Protein AF-A0A534XUU0-F1 (afdb_monomer_lite)

Structure (mmCIF, N/CA/C/O backbone):
data_AF-A0A534XUU0-F1
#
_entry.id   AF-A0A534XUU0-F1
#
loop_
_atom_site.group_PDB
_atom_site.id
_atom_site.type_symbol
_atom_site.label_atom_id
_atom_site.label_alt_id
_atom_site.label_comp_id
_atom_site.label_asym_id
_atom_site.label_entity_id
_atom_site.label_seq_id
_atom_site.pdbx_PDB_ins_code
_atom_site.Cartn_x
_atom_site.Cartn_y
_atom_site.Cartn_z
_atom_site.occupancy
_atom_site.B_iso_or_equiv
_atom_site.auth_seq_id
_atom_site.auth_comp_id
_atom_site.auth_asym_id
_atom_site.auth_atom_id
_atom_site.pdbx_PDB_model_num
ATOM 1 N N . MET A 1 1 ? -22.875 13.756 -12.147 1.00 39.12 1 MET A N 1
ATOM 2 C CA . MET A 1 1 ? -22.070 13.266 -11.011 1.00 39.12 1 MET A CA 1
ATOM 3 C C . MET A 1 1 ? -21.174 12.198 -11.595 1.00 39.12 1 MET A C 1
ATOM 5 O O . MET A 1 1 ? -21.694 11.158 -11.967 1.00 39.12 1 MET A O 1
ATOM 9 N N . ALA A 1 2 ? -19.916 12.536 -11.884 1.00 41.59 2 ALA A N 1
ATOM 10 C CA . ALA A 1 2 ? -19.007 11.617 -12.558 1.00 41.59 2 ALA A CA 1
ATOM 11 C C . ALA A 1 2 ? -18.584 10.533 -11.563 1.00 41.59 2 ALA A C 1
ATOM 13 O O . ALA A 1 2 ? -17.928 10.821 -10.565 1.00 41.59 2 ALA A O 1
ATOM 14 N N . ASP A 1 3 ? -19.060 9.325 -11.833 1.00 51.06 3 ASP A N 1
ATOM 15 C CA . ASP A 1 3 ? -18.536 8.069 -11.326 1.00 51.06 3 ASP A CA 1
ATOM 16 C C . ASP A 1 3 ? -17.067 7.973 -11.762 1.00 51.06 3 ASP A C 1
ATOM 18 O O . ASP A 1 3 ? -16.764 7.988 -12.953 1.00 51.06 3 ASP A O 1
ATOM 22 N N . GLY A 1 4 ? -16.158 8.062 -10.797 1.00 45.38 4 GLY A N 1
ATOM 23 C CA . GLY A 1 4 ? -14.728 8.262 -11.028 1.00 45.38 4 GLY A CA 1
ATOM 24 C C . GLY A 1 4 ? -13.881 7.416 -10.094 1.00 45.38 4 GLY A C 1
ATOM 25 O O . GLY A 1 4 ? -12.778 7.820 -9.740 1.00 45.38 4 GLY A O 1
ATOM 26 N N . ALA A 1 5 ? -14.402 6.266 -9.658 1.00 49.97 5 ALA A N 1
ATOM 27 C CA . ALA A 1 5 ? -13.536 5.209 -9.168 1.00 49.97 5 ALA A CA 1
ATOM 28 C C . ALA A 1 5 ? -12.769 4.692 -10.389 1.00 49.97 5 ALA A C 1
ATOM 30 O O . ALA A 1 5 ? -13.243 3.816 -11.106 1.00 49.97 5 ALA A O 1
ATOM 31 N N . SER A 1 6 ? -11.628 5.317 -10.688 1.00 50.66 6 SER A N 1
ATOM 32 C CA . SER A 1 6 ? -10.627 4.701 -11.545 1.00 50.66 6 SER A CA 1
ATOM 33 C C . SER A 1 6 ? -10.313 3.356 -10.908 1.00 50.66 6 SER A C 1
ATOM 35 O O . SER A 1 6 ? -9.779 3.314 -9.797 1.00 50.66 6 SER A O 1
ATOM 37 N N . ASP A 1 7 ? -10.743 2.291 -11.571 1.00 52.47 7 ASP A N 1
ATOM 38 C CA . ASP A 1 7 ? -10.307 0.932 -11.304 1.00 52.47 7 ASP A CA 1
ATOM 39 C C . ASP A 1 7 ? -8.778 0.990 -11.337 1.00 52.47 7 ASP A C 1
ATOM 41 O O . ASP A 1 7 ? -8.185 1.214 -12.392 1.00 52.47 7 ASP A O 1
ATOM 45 N N . LEU A 1 8 ? -8.144 1.000 -10.162 1.00 52.81 8 LEU A N 1
ATOM 46 C CA . LEU A 1 8 ? -6.692 1.025 -10.072 1.00 52.81 8 LEU A CA 1
ATOM 47 C C . LEU A 1 8 ? -6.239 -0.299 -10.680 1.00 52.81 8 LEU A C 1
ATOM 49 O O . LEU A 1 8 ? -6.398 -1.346 -10.054 1.00 52.81 8 LEU A O 1
ATOM 53 N N . ASP A 1 9 ? -5.733 -0.258 -11.912 1.00 59.88 9 ASP A N 1
ATOM 54 C CA . ASP A 1 9 ? -5.095 -1.407 -12.542 1.00 59.88 9 ASP A CA 1
ATOM 55 C C . ASP A 1 9 ? -3.800 -1.682 -11.775 1.00 59.88 9 ASP A C 1
ATOM 57 O O . ASP A 1 9 ? -2.734 -1.152 -12.080 1.00 59.88 9 ASP A O 1
ATOM 61 N N . LEU A 1 10 ? -3.902 -2.501 -10.727 1.00 58.38 10 LEU A N 1
ATOM 62 C CA . LEU A 1 10 ? -2.771 -2.951 -9.915 1.00 58.38 10 LEU A CA 1
ATOM 63 C C . LEU A 1 10 ? -1.826 -3.881 -10.709 1.00 58.38 10 LEU A C 1
ATOM 65 O O . LEU A 1 10 ? -0.920 -4.472 -10.131 1.00 58.38 10 LEU A O 1
ATOM 69 N N . GLY A 1 11 ? -2.009 -4.017 -12.025 1.00 57.97 11 GLY A N 1
ATOM 70 C CA . GLY A 1 11 ? -1.348 -4.993 -12.875 1.00 57.97 11 GLY A CA 1
ATOM 71 C C . GLY A 1 11 ? -2.252 -6.196 -13.106 1.00 57.97 11 GLY A C 1
ATOM 72 O O . GLY A 1 11 ? -3.111 -6.538 -12.286 1.00 57.97 11 GLY A O 1
ATOM 73 N N . ARG A 1 12 ? -2.061 -6.878 -14.240 1.00 62.22 12 ARG A N 1
ATOM 74 C CA . ARG A 1 12 ? -2.867 -8.060 -14.547 1.00 62.22 12 ARG A CA 1
ATOM 75 C C . ARG A 1 12 ? -2.507 -9.151 -13.532 1.00 62.22 12 ARG A C 1
ATOM 77 O O . ARG A 1 12 ? -1.329 -9.487 -13.438 1.00 62.22 12 ARG A O 1
ATOM 84 N N . PRO A 1 13 ? -3.478 -9.749 -12.818 1.00 58.38 13 PRO A N 1
ATOM 85 C CA . PRO A 1 13 ? -3.200 -10.675 -11.714 1.00 58.38 13 PRO A CA 1
ATOM 86 C C . PRO A 1 13 ? -2.271 -11.842 -12.092 1.00 58.38 13 PRO A C 1
ATOM 88 O O . PRO A 1 13 ? -1.526 -12.348 -11.257 1.00 58.38 13 PRO A O 1
ATOM 91 N N . ASP A 1 14 ? -2.272 -12.230 -13.369 1.00 66.69 14 ASP A N 1
ATOM 92 C CA . ASP A 1 14 ? -1.490 -13.351 -13.891 1.00 66.69 14 ASP A CA 1
ATOM 93 C C . ASP A 1 14 ? -0.086 -12.960 -14.398 1.00 66.69 14 ASP A C 1
ATOM 95 O O . ASP A 1 14 ? 0.710 -13.829 -14.781 1.00 66.69 14 ASP A O 1
ATOM 99 N N . ASP A 1 15 ? 0.258 -11.669 -14.412 1.00 80.31 15 ASP A N 1
ATOM 100 C CA . ASP A 1 15 ? 1.572 -11.189 -14.836 1.00 80.31 15 ASP A CA 1
ATOM 101 C C . ASP A 1 15 ? 2.601 -11.158 -13.687 1.00 80.31 15 ASP A C 1
ATOM 103 O O . ASP A 1 15 ? 2.342 -11.542 -12.545 1.00 80.31 15 ASP A O 1
ATOM 107 N N . ALA A 1 16 ? 3.847 -10.802 -14.014 1.00 85.31 16 ALA A N 1
ATOM 108 C CA . ALA A 1 16 ? 4.926 -10.792 -13.030 1.00 85.31 16 ALA A CA 1
ATOM 109 C C . ALA A 1 16 ? 4.724 -9.746 -11.923 1.00 85.31 16 ALA A C 1
ATOM 111 O O . ALA A 1 16 ? 5.154 -9.990 -10.797 1.00 85.31 16 ALA A O 1
ATOM 112 N N . VAL A 1 17 ? 4.076 -8.620 -12.225 1.00 87.06 17 VAL A N 1
ATOM 113 C CA . VAL A 1 17 ? 3.804 -7.547 -11.262 1.00 87.06 17 VAL A CA 1
ATOM 114 C C . VAL A 1 17 ? 2.700 -7.985 -10.306 1.00 87.06 17 VAL A C 1
ATOM 116 O O . VAL A 1 17 ? 2.904 -7.921 -9.094 1.00 87.06 17 VAL A O 1
ATOM 119 N N . GLY A 1 18 ? 1.598 -8.537 -10.825 1.00 86.06 18 GLY A N 1
ATOM 120 C CA . GLY A 1 18 ? 0.495 -9.047 -10.006 1.00 86.06 18 GLY A CA 1
ATOM 121 C C . GLY A 1 18 ? 0.948 -10.104 -8.994 1.00 86.06 18 GLY A C 1
ATOM 122 O O . GLY A 1 18 ? 0.595 -10.040 -7.815 1.00 86.06 18 GLY A O 1
ATOM 123 N N . ARG A 1 19 ? 1.831 -11.026 -9.409 1.00 88.94 19 ARG A N 1
ATOM 124 C CA . ARG A 1 19 ? 2.414 -12.024 -8.491 1.00 88.94 19 ARG A CA 1
ATOM 125 C C . ARG A 1 19 ? 3.282 -11.408 -7.397 1.00 88.94 19 ARG A C 1
ATOM 127 O O . ARG A 1 19 ? 3.257 -11.896 -6.271 1.00 88.94 19 ARG A O 1
ATOM 134 N N . LEU A 1 20 ? 4.059 -10.371 -7.712 1.00 90.94 20 LEU A N 1
ATOM 135 C CA . LEU A 1 20 ? 4.891 -9.690 -6.716 1.00 90.94 20 LEU A CA 1
ATOM 136 C C . LEU A 1 20 ? 4.039 -8.913 -5.708 1.00 90.94 20 LEU A C 1
ATOM 138 O O . LEU A 1 20 ? 4.330 -8.961 -4.517 1.00 90.94 20 LEU A O 1
ATOM 142 N N . ILE A 1 21 ? 2.963 -8.267 -6.162 1.00 90.38 21 ILE A N 1
ATOM 143 C CA . ILE A 1 21 ? 2.010 -7.581 -5.279 1.00 90.38 21 ILE A CA 1
ATOM 144 C C . ILE A 1 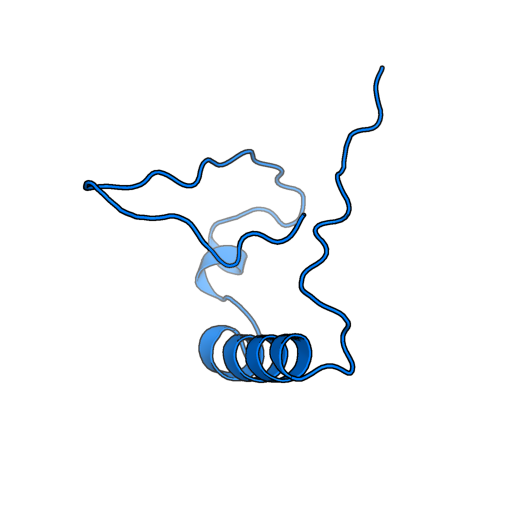21 ? 1.331 -8.581 -4.341 1.00 90.38 21 ILE A C 1
ATOM 146 O O . ILE A 1 21 ? 1.264 -8.334 -3.141 1.00 90.38 21 ILE A O 1
ATOM 150 N N . ALA A 1 22 ? 0.887 -9.732 -4.855 1.00 90.06 22 ALA A N 1
ATOM 151 C CA . ALA A 1 22 ? 0.274 -10.771 -4.029 1.00 90.06 22 ALA A CA 1
ATOM 152 C C . ALA A 1 22 ? 1.224 -11.281 -2.931 1.00 90.06 22 ALA A C 1
ATOM 154 O O . ALA A 1 22 ? 0.812 -11.429 -1.783 1.00 90.06 22 ALA A O 1
ATOM 155 N N . LEU A 1 23 ? 2.499 -11.506 -3.267 1.00 93.69 23 LEU A N 1
ATOM 156 C CA . LEU A 1 23 ? 3.513 -11.918 -2.291 1.00 93.69 23 LEU A CA 1
ATOM 157 C C . LEU A 1 23 ? 3.759 -10.844 -1.222 1.00 93.69 23 LEU A C 1
ATOM 159 O O . LEU A 1 23 ? 3.845 -11.180 -0.045 1.00 93.69 23 LEU A O 1
ATOM 163 N N . ALA A 1 24 ? 3.839 -9.571 -1.615 1.00 94.00 24 ALA A N 1
ATOM 164 C CA . ALA A 1 24 ? 4.040 -8.467 -0.678 1.00 94.00 24 ALA A CA 1
ATOM 165 C C . ALA A 1 24 ? 2.847 -8.282 0.281 1.00 94.00 24 ALA A C 1
ATOM 167 O O . ALA A 1 24 ? 3.044 -8.028 1.466 1.00 94.00 24 ALA A O 1
ATOM 168 N N . LEU A 1 25 ? 1.612 -8.442 -0.208 1.00 93.81 25 LEU A N 1
ATOM 169 C CA . LEU A 1 25 ? 0.406 -8.354 0.625 1.00 93.81 25 LEU A CA 1
ATOM 170 C C . LEU A 1 25 ? 0.326 -9.486 1.658 1.00 93.81 25 LEU A C 1
ATOM 172 O O . LEU A 1 25 ? -0.055 -9.241 2.802 1.00 93.81 25 LEU A O 1
ATOM 176 N N . GLU A 1 26 ? 0.698 -10.709 1.271 1.00 95.94 26 GLU A N 1
ATOM 177 C CA . GLU A 1 26 ? 0.758 -11.842 2.202 1.00 95.94 26 GLU A CA 1
ATOM 178 C C . GLU A 1 26 ? 1.789 -11.602 3.317 1.00 95.94 26 GLU A C 1
ATOM 180 O O . GLU A 1 26 ? 1.523 -11.929 4.471 1.00 95.94 26 GLU A O 1
ATOM 185 N N . GLU A 1 27 ? 2.944 -11.010 2.993 1.00 97.06 27 GLU A N 1
ATOM 186 C CA . GLU A 1 27 ? 3.987 -10.682 3.974 1.00 97.06 27 GLU A CA 1
ATOM 187 C C . GLU A 1 27 ? 3.540 -9.605 4.974 1.00 97.06 27 GLU A C 1
ATOM 189 O O . GLU A 1 27 ? 3.704 -9.790 6.182 1.00 97.06 27 GLU A O 1
ATOM 194 N N . ASP A 1 28 ? 3.010 -8.483 4.480 1.00 96.94 28 ASP A N 1
ATOM 195 C CA . ASP A 1 28 ? 2.747 -7.294 5.301 1.00 96.94 28 ASP A CA 1
ATOM 196 C C . ASP A 1 28 ? 1.426 -7.395 6.079 1.00 96.94 28 ASP A C 1
ATOM 198 O O . ASP A 1 28 ? 1.353 -7.049 7.260 1.00 96.94 28 ASP A O 1
ATOM 202 N N . VAL A 1 29 ? 0.374 -7.909 5.434 1.00 95.25 29 VAL A N 1
ATOM 203 C CA . VAL A 1 29 ? -0.980 -7.957 6.009 1.00 95.25 29 VAL A CA 1
ATOM 204 C C . VAL A 1 29 ? -1.326 -9.357 6.507 1.00 95.25 29 VAL A C 1
ATOM 206 O O . VAL A 1 29 ? -1.927 -9.496 7.575 1.00 95.25 29 VAL A O 1
ATOM 209 N N . GLY A 1 30 ? -0.959 -10.399 5.756 1.00 92.69 3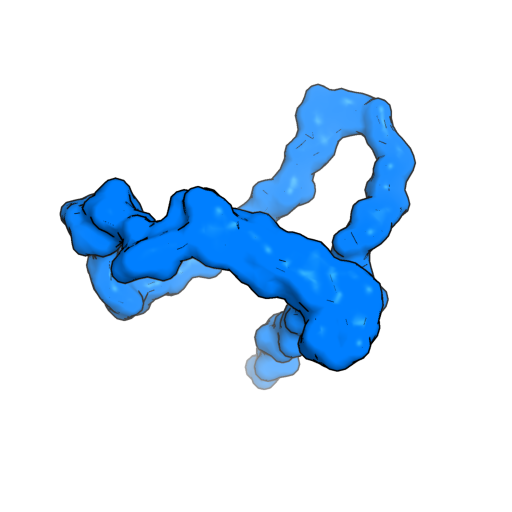0 GLY A N 1
ATOM 210 C CA . GLY A 1 30 ? -1.251 -11.798 6.074 1.00 92.69 30 GLY A CA 1
ATOM 211 C C . GLY A 1 30 ? -2.694 -12.008 6.578 1.00 92.69 30 GLY A C 1
ATOM 212 O O . GLY A 1 30 ? -3.647 -11.767 5.837 1.00 92.69 30 GLY A O 1
ATOM 213 N N . PRO A 1 31 ? -2.904 -12.427 7.844 1.00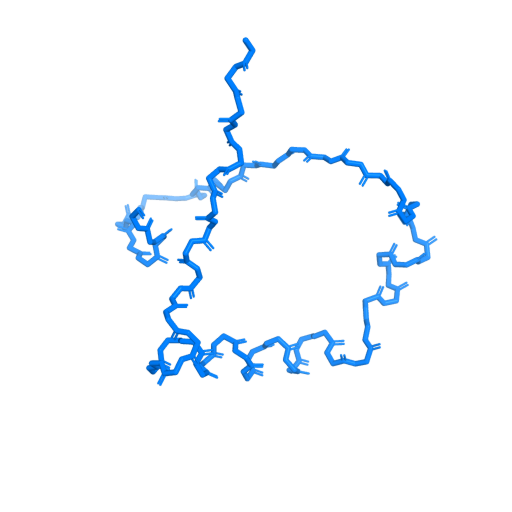 92.94 31 PRO A N 1
ATOM 214 C CA . PRO A 1 31 ? -4.236 -12.691 8.392 1.00 92.94 31 PRO A CA 1
ATOM 215 C C . PRO A 1 31 ? -5.075 -11.436 8.711 1.00 92.94 31 PRO A C 1
ATOM 217 O O . PRO A 1 31 ? -6.236 -11.599 9.089 1.00 92.94 31 PRO A O 1
ATOM 220 N N . GLY A 1 32 ? -4.517 -10.223 8.616 1.00 94.19 32 GLY A N 1
ATOM 221 C CA . GLY A 1 32 ? -5.236 -8.956 8.804 1.00 94.19 32 GLY A CA 1
ATOM 222 C C . GLY A 1 32 ? -4.402 -7.831 9.439 1.00 94.19 32 GLY A C 1
ATOM 223 O O . GLY A 1 32 ? -3.386 -8.076 10.091 1.00 94.19 32 GLY A O 1
ATOM 224 N N . ASP A 1 33 ? -4.881 -6.587 9.316 1.00 96.62 33 ASP A N 1
ATOM 225 C CA . ASP A 1 33 ? -4.290 -5.389 9.936 1.00 96.62 33 ASP A CA 1
ATOM 226 C C . ASP A 1 33 ? -4.984 -5.063 11.269 1.00 96.62 33 ASP A C 1
ATOM 228 O O . ASP A 1 33 ? -5.963 -4.314 11.348 1.00 96.62 33 ASP A O 1
ATOM 232 N N . ARG A 1 34 ? -4.441 -5.618 12.356 1.00 95.81 34 ARG A N 1
ATOM 233 C CA . ARG A 1 34 ? -5.011 -5.483 13.708 1.00 95.81 34 ARG A CA 1
ATOM 234 C C . ARG A 1 34 ? -5.077 -4.040 14.205 1.00 95.81 34 ARG A C 1
ATOM 236 O O . ARG A 1 34 ? -5.934 -3.722 15.029 1.00 95.81 34 ARG A O 1
ATOM 243 N N . THR A 1 35 ? -4.159 -3.179 13.764 1.00 95.81 35 THR A N 1
ATOM 244 C CA . THR A 1 35 ? -4.142 -1.778 14.206 1.00 95.81 35 THR A CA 1
ATOM 245 C C . THR A 1 35 ? -5.271 -1.022 13.524 1.00 95.81 35 THR A C 1
ATOM 247 O O . THR A 1 35 ? -6.031 -0.326 14.200 1.00 95.81 35 THR A O 1
ATOM 250 N 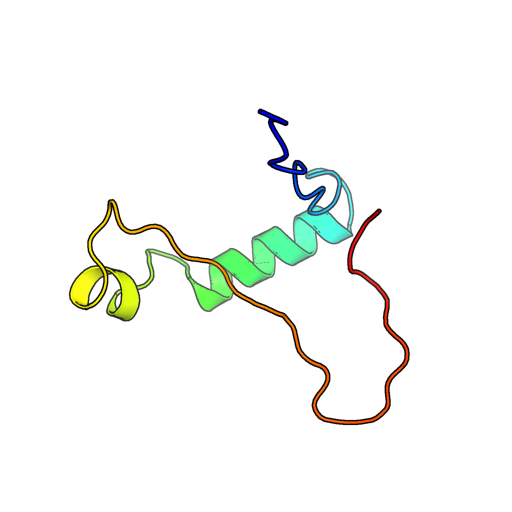N . ALA A 1 36 ? -5.439 -1.206 12.212 1.00 95.94 36 ALA A N 1
ATOM 251 C CA . ALA A 1 36 ? -6.564 -0.626 11.491 1.00 95.94 36 ALA A CA 1
ATOM 252 C C . ALA A 1 36 ? -7.906 -1.142 12.028 1.00 95.94 36 ALA A C 1
ATOM 254 O O . ALA A 1 36 ? -8.784 -0.332 12.311 1.00 95.94 36 ALA A O 1
ATOM 255 N N . GLU A 1 37 ? -8.051 -2.449 12.256 1.00 96.12 37 GLU A N 1
ATOM 256 C CA . GLU A 1 37 ? -9.285 -3.043 12.796 1.00 96.12 37 GLU A CA 1
ATOM 257 C C . GLU A 1 37 ? -9.667 -2.488 14.176 1.00 96.12 37 GLU A C 1
ATOM 259 O O . GLU A 1 37 ? -10.846 -2.273 14.462 1.00 96.12 37 GLU A O 1
ATOM 264 N N . ALA A 1 38 ? -8.678 -2.242 15.041 1.00 97.62 38 ALA A N 1
ATOM 265 C CA . ALA A 1 38 ? -8.914 -1.703 16.377 1.00 97.62 38 ALA A CA 1
ATOM 266 C C . ALA A 1 38 ? -9.212 -0.193 16.374 1.00 97.62 38 ALA A C 1
ATOM 268 O O . ALA A 1 38 ? -9.915 0.296 17.262 1.00 97.62 38 ALA A O 1
ATOM 269 N N . CYS A 1 39 ? -8.658 0.556 15.416 1.00 98.19 39 CYS A N 1
ATOM 270 C CA . CYS A 1 39 ? -8.677 2.021 15.428 1.00 98.19 39 CYS A CA 1
ATOM 271 C C . CYS A 1 39 ? -9.637 2.653 14.411 1.00 98.19 39 CYS A C 1
ATOM 273 O O . CYS A 1 39 ? -10.031 3.808 14.591 1.00 98.19 39 CYS A O 1
ATOM 275 N N . VAL A 1 40 ? -10.009 1.939 13.348 1.00 96.81 40 VAL A N 1
ATOM 276 C CA . VAL A 1 40 ? -10.778 2.472 12.219 1.00 96.81 40 VAL A CA 1
ATOM 277 C C . VAL A 1 40 ? -12.108 1.724 12.089 1.00 96.81 40 VAL A C 1
ATOM 279 O O . VAL A 1 40 ? -12.123 0.502 11.956 1.00 96.81 40 VAL A O 1
ATOM 282 N N . PRO A 1 41 ? -13.257 2.425 12.083 1.00 97.56 41 PRO A N 1
ATOM 283 C CA . PRO A 1 41 ? -14.544 1.784 11.840 1.00 97.56 41 PRO A CA 1
ATOM 284 C C . PRO A 1 41 ? -14.592 1.123 10.457 1.00 97.56 41 PRO A C 1
ATOM 286 O O . PRO A 1 41 ? -14.247 1.758 9.464 1.00 97.56 41 PRO A O 1
ATOM 289 N N . ALA A 1 42 ? -15.134 -0.094 10.364 1.00 95.50 42 ALA A N 1
ATOM 290 C CA . ALA A 1 42 ? -15.200 -0.860 9.111 1.00 95.50 42 ALA A CA 1
ATOM 291 C C . ALA A 1 42 ? -15.907 -0.136 7.940 1.00 95.50 42 ALA A C 1
ATOM 293 O O . ALA A 1 42 ? -15.660 -0.443 6.780 1.00 95.50 42 ALA A O 1
ATOM 294 N N . GLY A 1 43 ? -16.797 0.821 8.230 1.00 95.81 43 GLY A N 1
ATOM 295 C CA . GLY A 1 43 ? -17.501 1.623 7.220 1.00 95.81 43 GLY A CA 1
ATOM 296 C C . GLY A 1 43 ? -16.852 2.973 6.894 1.00 95.81 43 GLY A C 1
ATOM 297 O O . GLY A 1 43 ? -17.440 3.755 6.143 1.00 95.81 43 GLY A O 1
ATOM 298 N N . ALA A 1 44 ? -15.700 3.296 7.488 1.00 97.38 44 ALA A N 1
ATOM 299 C CA . ALA A 1 44 ? -15.038 4.577 7.274 1.00 97.38 44 ALA A CA 1
ATOM 300 C C . ALA A 1 44 ? -14.563 4.723 5.818 1.00 97.38 44 ALA A C 1
ATOM 302 O O . ALA A 1 44 ? -14.094 3.774 5.195 1.00 97.38 44 ALA A O 1
ATOM 303 N N . ARG A 1 45 ? -14.672 5.940 5.274 1.00 96.50 45 ARG A N 1
ATOM 304 C CA . ARG A 1 45 ? -14.141 6.308 3.954 1.00 96.50 45 ARG A CA 1
ATOM 305 C C . ARG A 1 45 ? -13.202 7.492 4.105 1.00 96.50 45 ARG A C 1
ATOM 307 O O . ARG A 1 45 ? -13.481 8.400 4.885 1.00 96.50 45 ARG A O 1
ATOM 314 N N . GLY A 1 46 ? -12.122 7.490 3.334 1.00 92.75 46 GLY A N 1
ATOM 315 C CA . GLY A 1 46 ? -11.118 8.546 3.351 1.00 92.75 46 GLY A CA 1
ATOM 316 C C . GLY A 1 46 ? -10.558 8.825 1.962 1.00 92.75 46 GLY A C 1
ATOM 317 O O . GLY A 1 46 ? -10.737 8.042 1.033 1.00 92.75 46 GLY A O 1
ATOM 318 N N . SER A 1 47 ? -9.877 9.958 1.843 1.00 95.69 47 SER A N 1
ATOM 319 C CA . SER A 1 47 ? -9.077 10.341 0.681 1.00 95.69 47 SER A CA 1
ATOM 320 C C . SER A 1 47 ? -7.639 10.566 1.131 1.00 95.69 47 SER A C 1
ATOM 322 O O . SER A 1 47 ? -7.423 11.145 2.197 1.00 95.69 47 SER A O 1
ATOM 324 N N . ALA A 1 48 ? -6.671 10.160 0.318 1.00 93.88 48 ALA A N 1
ATOM 325 C CA . ALA A 1 48 ? -5.251 10.327 0.605 1.00 93.88 48 ALA A CA 1
ATOM 326 C C . ALA A 1 48 ? -4.498 10.819 -0.636 1.00 93.88 48 ALA A C 1
ATOM 328 O O . ALA A 1 48 ? -5.010 10.759 -1.753 1.00 93.88 48 ALA A O 1
ATOM 329 N N . LEU A 1 49 ? -3.281 11.315 -0.422 1.00 95.12 49 LEU A N 1
ATOM 330 C CA . LEU A 1 49 ? -2.365 11.759 -1.469 1.00 95.12 49 LEU A CA 1
ATOM 331 C C . LEU A 1 49 ? -1.023 11.051 -1.281 1.00 95.12 49 LEU A C 1
ATOM 333 O O . LEU A 1 49 ? -0.534 10.950 -0.155 1.00 95.12 49 LEU A O 1
ATOM 337 N N . VAL A 1 50 ? -0.408 10.617 -2.380 1.00 93.31 50 VAL A N 1
ATOM 338 C CA . VAL A 1 50 ? 0.987 10.161 -2.391 1.00 93.31 50 VAL A CA 1
ATOM 339 C C . VAL A 1 50 ? 1.862 11.363 -2.731 1.00 93.31 50 VAL A C 1
ATOM 341 O O . VAL A 1 50 ? 1.714 11.958 -3.796 1.00 93.31 50 VAL A O 1
ATOM 344 N N . VAL A 1 51 ? 2.747 11.750 -1.813 1.00 96.00 51 VAL A N 1
ATOM 345 C CA . VAL A 1 51 ? 3.578 12.954 -1.949 1.00 96.00 51 VAL A CA 1
ATOM 346 C C . VAL A 1 51 ? 5.051 12.565 -1.947 1.00 96.00 51 VAL A C 1
ATOM 348 O O . VAL A 1 51 ? 5.533 11.952 -0.994 1.00 96.00 51 VAL A O 1
ATOM 351 N N . ALA A 1 52 ? 5.776 12.950 -2.999 1.00 96.75 52 ALA A N 1
ATOM 352 C CA . ALA A 1 52 ? 7.227 12.828 -3.042 1.00 96.75 52 ALA A CA 1
ATOM 353 C C . ALA A 1 52 ? 7.854 13.791 -2.023 1.00 96.75 52 ALA A C 1
ATOM 355 O O . ALA A 1 52 ? 7.564 14.987 -2.020 1.00 96.75 52 ALA A O 1
ATOM 356 N N . LYS A 1 53 ? 8.697 13.263 -1.134 1.00 96.62 53 LYS A N 1
ATOM 357 C CA . LYS A 1 53 ? 9.354 14.053 -0.077 1.00 96.62 53 LYS A CA 1
ATOM 358 C C . LYS A 1 53 ? 10.654 14.717 -0.540 1.00 96.62 53 LYS A C 1
ATOM 360 O O . LYS A 1 53 ? 11.230 15.505 0.202 1.00 96.62 53 LYS A O 1
ATOM 365 N N . GLU A 1 54 ? 11.092 14.383 -1.746 1.00 98.12 54 GLU A N 1
ATOM 366 C CA . GLU A 1 54 ? 12.290 14.876 -2.416 1.00 98.12 54 GLU A CA 1
ATOM 367 C C . GLU A 1 54 ? 12.111 14.761 -3.939 1.00 98.12 54 GLU A C 1
ATOM 369 O O . GLU A 1 54 ? 11.086 14.268 -4.418 1.00 98.12 54 GLU A O 1
ATOM 374 N N . GLU A 1 55 ? 13.089 15.245 -4.702 1.00 97.88 55 GLU A N 1
ATOM 375 C CA . GLU A 1 55 ? 13.067 15.190 -6.164 1.00 97.88 55 GLU A CA 1
ATOM 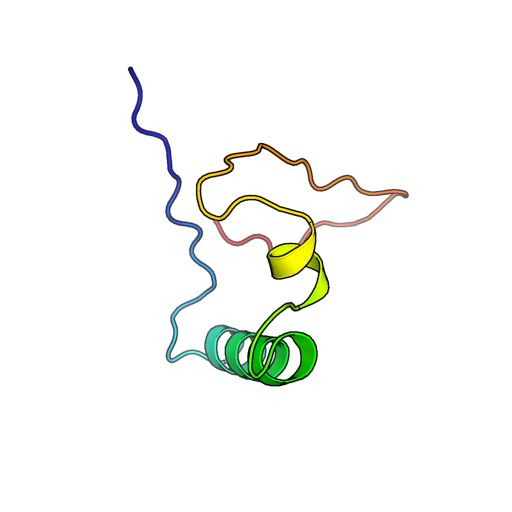376 C C . GLU A 1 55 ? 13.275 13.753 -6.666 1.00 97.88 55 GLU A C 1
ATOM 378 O O . GLU A 1 55 ? 14.268 13.110 -6.330 1.00 97.88 55 GLU A O 1
ATOM 383 N N . ILE A 1 56 ? 12.337 13.246 -7.477 1.00 97.44 56 ILE A N 1
ATOM 384 C CA . ILE A 1 56 ? 12.340 11.868 -7.987 1.00 97.44 56 ILE A CA 1
ATOM 385 C C . ILE A 1 56 ? 11.822 11.791 -9.427 1.00 97.44 56 ILE A C 1
ATOM 387 O O . ILE A 1 56 ? 11.094 12.666 -9.897 1.00 97.44 56 ILE A O 1
ATOM 391 N N . VAL A 1 57 ? 12.118 10.677 -10.098 1.00 96.50 57 VAL A N 1
ATOM 392 C CA . VAL A 1 57 ? 11.393 10.243 -11.300 1.00 96.50 57 VAL A CA 1
ATOM 393 C C . VAL A 1 57 ? 10.314 9.251 -10.876 1.00 96.50 57 VAL A C 1
ATOM 395 O O . VAL A 1 57 ? 10.609 8.251 -10.227 1.00 96.50 57 VAL A O 1
ATOM 398 N N . VAL A 1 58 ? 9.063 9.520 -11.249 1.00 93.81 58 VAL A N 1
ATOM 399 C CA . VAL A 1 58 ? 7.923 8.651 -10.923 1.00 93.81 58 VAL A CA 1
ATOM 400 C C . VAL A 1 58 ? 7.773 7.559 -11.983 1.00 93.81 58 VAL A C 1
ATOM 402 O O . VAL A 1 58 ? 7.801 7.837 -13.181 1.00 93.81 58 VAL A O 1
ATOM 405 N N . SER A 1 59 ? 7.592 6.314 -11.541 1.00 90.06 59 SER A N 1
ATOM 406 C CA . SER A 1 59 ? 7.311 5.144 -12.379 1.00 90.06 59 SER A CA 1
ATOM 407 C C . SER A 1 59 ? 6.485 4.127 -11.583 1.00 90.06 59 SER A C 1
ATOM 409 O O . SER A 1 59 ? 6.455 4.191 -10.357 1.00 90.06 59 SER A O 1
ATOM 411 N N . GLY A 1 60 ? 5.820 3.190 -12.264 1.00 86.19 60 GLY A N 1
ATOM 412 C CA . GLY A 1 60 ? 5.094 2.092 -11.611 1.00 86.19 60 GLY A CA 1
ATOM 413 C C . GLY A 1 60 ? 3.747 2.463 -10.979 1.00 86.19 60 GLY A C 1
ATOM 414 O O . GLY A 1 60 ? 3.262 1.721 -10.138 1.00 86.19 60 GLY A O 1
ATOM 415 N N . VAL A 1 61 ? 3.136 3.588 -11.368 1.00 86.12 61 VAL A N 1
ATOM 416 C CA . VAL A 1 61 ? 1.817 4.027 -10.857 1.00 86.12 61 VAL A CA 1
ATOM 417 C C . VAL A 1 61 ? 0.610 3.475 -11.635 1.00 86.12 61 VAL A C 1
ATOM 419 O O . VAL A 1 61 ? -0.511 3.703 -11.208 1.00 86.12 61 VAL A O 1
ATOM 422 N N . ALA A 1 62 ? 0.866 2.736 -12.724 1.00 71.06 62 ALA A N 1
ATOM 423 C CA . ALA A 1 62 ? -0.076 2.237 -13.742 1.00 71.06 62 ALA A CA 1
ATOM 424 C C . ALA A 1 62 ? -1.009 3.312 -14.363 1.00 71.06 62 ALA A C 1
ATOM 426 O O . ALA A 1 62 ? -1.246 4.366 -13.783 1.00 71.06 62 ALA A O 1
ATOM 427 N N . ALA A 1 63 ? -1.407 3.109 -15.624 1.00 49.03 63 ALA A N 1
ATOM 428 C CA . ALA A 1 63 ? -2.020 4.129 -16.493 1.00 49.03 63 ALA A CA 1
ATOM 429 C C . ALA A 1 63 ? -3.550 4.161 -16.422 1.00 49.03 63 ALA A C 1
ATOM 431 O O . ALA A 1 63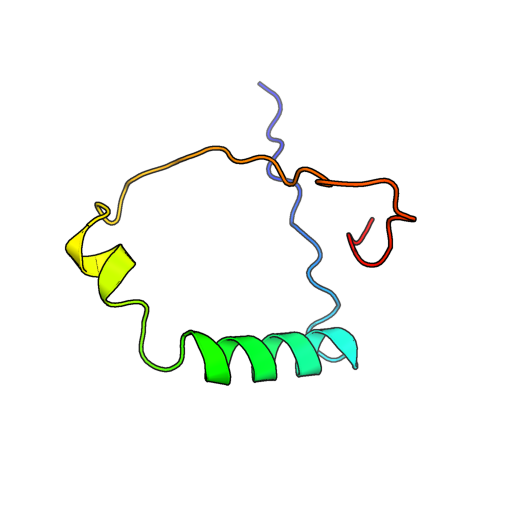 ? -4.146 3.069 -16.309 1.00 49.03 63 ALA A O 1
#

Sequence (63 aa):
MADGASDLDLGRPDDAVGRLIALALEEDVGPGDRTAEACVPAGARGSALVVAKEEIVVSGVAA

Foldseek 3Di:
DDPDPPPQCQDDCPDPSVVVVVVVCCVPANPHDPVCVVPPPPPDDDDDDDDDPDDDDDDSRHD

Radius of gyration: 15.3 Å; chains: 1; bounding box: 35×28×33 Å

pLDDT: mean 83.72, std 18.09, range [39.12, 98.19]

Secondary structure (DSSP, 8-state):
------------TTSHHHHHHHHHHHHHTTT--HHHHHHS-TT---------SS------S--